Protein AF-A0AAD5MZK7-F1 (afdb_monomer)

Structure (mmCIF, N/CA/C/O backbone):
data_AF-A0AAD5MZK7-F1
#
_entry.id   AF-A0AAD5MZK7-F1
#
loop_
_atom_site.group_PDB
_atom_site.id
_atom_site.type_symbol
_atom_site.label_atom_id
_atom_site.label_alt_id
_atom_site.label_comp_id
_atom_site.label_asym_id
_atom_site.label_entity_id
_atom_site.label_seq_id
_atom_site.pdbx_PDB_ins_code
_atom_site.Cartn_x
_atom_site.Cartn_y
_atom_site.Cartn_z
_atom_site.occupancy
_atom_site.B_iso_or_equiv
_atom_site.auth_seq_id
_atom_site.auth_comp_id
_atom_site.auth_asym_id
_atom_site.auth_atom_id
_atom_site.pdbx_PDB_model_num
ATOM 1 N N . MET A 1 1 ? -1.428 -18.106 7.007 1.00 80.88 1 MET A N 1
ATOM 2 C CA . MET A 1 1 ? -1.189 -17.862 5.565 1.00 80.88 1 MET A CA 1
ATOM 3 C C . MET A 1 1 ? 0.280 -17.535 5.379 1.00 80.88 1 MET A C 1
ATOM 5 O O . MET A 1 1 ? 0.876 -17.048 6.328 1.00 80.88 1 MET A O 1
ATOM 9 N N . GLU A 1 2 ? 0.848 -17.795 4.206 1.00 87.56 2 GLU A N 1
ATOM 10 C CA . GLU A 1 2 ? 2.259 -17.524 3.898 1.00 87.56 2 GLU A CA 1
ATOM 11 C C . GLU A 1 2 ? 2.351 -16.592 2.683 1.00 87.56 2 GLU A C 1
ATOM 13 O O . GLU A 1 2 ? 1.473 -16.620 1.817 1.00 87.56 2 GLU A O 1
ATOM 18 N N . PHE A 1 3 ? 3.383 -15.750 2.628 1.00 90.69 3 PHE A N 1
ATOM 19 C CA . PHE A 1 3 ? 3.601 -14.838 1.508 1.00 90.69 3 PHE A CA 1
ATOM 20 C C . PHE A 1 3 ? 4.275 -15.582 0.341 1.00 90.69 3 PHE A C 1
ATOM 22 O O . PHE A 1 3 ? 5.323 -16.195 0.556 1.00 90.69 3 PHE A O 1
ATOM 29 N N . PRO A 1 4 ? 3.734 -15.537 -0.892 1.00 90.06 4 PRO A N 1
ATOM 30 C CA . PRO A 1 4 ? 4.305 -16.259 -2.025 1.00 90.06 4 PRO A CA 1
ATOM 31 C C . PRO A 1 4 ? 5.712 -15.755 -2.364 1.00 90.06 4 PRO A C 1
ATOM 33 O O . PRO A 1 4 ? 5.996 -14.557 -2.308 1.00 90.06 4 PRO A O 1
ATOM 36 N N . ALA A 1 5 ? 6.597 -16.666 -2.770 1.00 90.44 5 ALA A N 1
ATOM 37 C CA . ALA A 1 5 ? 7.956 -16.312 -3.166 1.00 90.44 5 ALA A CA 1
ATOM 38 C C . ALA A 1 5 ? 7.940 -15.288 -4.318 1.00 90.44 5 ALA A C 1
ATOM 40 O O . ALA A 1 5 ? 7.162 -15.423 -5.264 1.00 90.44 5 ALA A O 1
ATOM 41 N N . LEU A 1 6 ? 8.802 -14.267 -4.261 1.00 88.94 6 LEU A N 1
ATOM 42 C CA . LEU A 1 6 ? 8.775 -13.121 -5.189 1.00 88.94 6 LEU A CA 1
ATOM 43 C C . LEU A 1 6 ? 8.937 -13.524 -6.672 1.00 88.94 6 LEU A C 1
ATOM 45 O O . LEU A 1 6 ? 8.408 -12.863 -7.567 1.00 88.94 6 LEU A O 1
ATOM 49 N N . ASN A 1 7 ? 9.604 -14.650 -6.924 1.00 88.31 7 ASN A N 1
ATOM 50 C CA . ASN A 1 7 ? 9.812 -15.271 -8.233 1.00 88.31 7 ASN A CA 1
ATOM 51 C C . ASN A 1 7 ? 8.659 -16.193 -8.700 1.00 88.31 7 ASN A C 1
ATOM 53 O O . ASN A 1 7 ? 8.827 -16.918 -9.679 1.00 88.31 7 ASN A O 1
ATOM 57 N N . SER A 1 8 ? 7.507 -16.203 -8.018 1.00 87.88 8 SER A N 1
ATOM 58 C CA . SER A 1 8 ? 6.330 -16.996 -8.417 1.00 87.88 8 SER A CA 1
ATOM 59 C C . SER A 1 8 ? 5.759 -16.523 -9.759 1.00 87.88 8 SER A C 1
ATOM 61 O O . SER A 1 8 ? 5.599 -15.322 -9.971 1.00 87.88 8 SER A O 1
ATOM 63 N N . GLU A 1 9 ? 5.360 -17.452 -10.634 1.00 84.81 9 GLU A N 1
ATOM 64 C CA . GLU A 1 9 ? 4.936 -17.161 -12.022 1.00 84.81 9 GLU A CA 1
ATOM 65 C C . GLU A 1 9 ? 3.732 -16.204 -12.142 1.00 84.81 9 GLU A C 1
ATOM 67 O O . GLU A 1 9 ? 3.586 -15.493 -13.137 1.00 84.81 9 GLU A O 1
ATOM 72 N N . HIS A 1 10 ? 2.873 -16.148 -11.121 1.00 85.38 10 HIS A N 1
ATOM 73 C CA . HIS A 1 10 ? 1.726 -15.233 -11.074 1.00 85.38 10 HIS A CA 1
ATOM 74 C C . HIS A 1 10 ? 2.132 -13.773 -10.773 1.00 85.38 10 HIS A C 1
ATOM 76 O O . HIS A 1 10 ? 1.436 -12.831 -11.174 1.00 85.38 10 HIS A O 1
ATOM 82 N N . LEU A 1 11 ? 3.276 -13.571 -10.109 1.00 89.31 11 LEU A N 1
ATOM 83 C CA . LEU A 1 11 ? 3.809 -12.260 -9.745 1.00 89.31 11 LEU A CA 1
ATOM 84 C C . LEU A 1 11 ? 4.627 -11.648 -10.886 1.00 89.31 11 LEU A C 1
ATOM 86 O O . LEU A 1 11 ? 5.284 -12.338 -11.666 1.00 89.31 11 LEU A O 1
ATOM 90 N N . SER A 1 12 ? 4.609 -10.318 -10.976 1.00 87.50 12 SER A N 1
ATOM 91 C CA . SER A 1 12 ? 5.345 -9.599 -12.016 1.00 87.50 12 SER A CA 1
ATOM 92 C C . SER A 1 12 ? 6.851 -9.675 -11.787 1.00 87.50 12 SER A C 1
ATOM 94 O O . SER A 1 12 ? 7.343 -9.265 -10.739 1.00 87.50 12 SER A O 1
ATOM 96 N N . GLN A 1 13 ? 7.589 -10.143 -12.792 1.00 90.75 13 GLN A N 1
ATOM 97 C CA . GLN A 1 13 ? 9.054 -10.244 -12.761 1.00 90.75 13 GLN A CA 1
ATOM 98 C C . GLN A 1 13 ? 9.754 -8.973 -13.293 1.00 90.75 13 GLN A C 1
ATOM 100 O O . GLN A 1 13 ? 10.963 -8.963 -13.512 1.00 90.75 13 GLN A O 1
ATOM 105 N N . ALA A 1 14 ? 9.010 -7.883 -13.515 1.00 89.44 14 ALA A N 1
ATOM 106 C CA . ALA A 1 14 ? 9.584 -6.586 -13.867 1.00 89.44 14 ALA A CA 1
ATOM 107 C C . ALA A 1 14 ? 10.286 -5.952 -12.652 1.00 89.44 14 ALA A C 1
ATOM 109 O O . ALA A 1 14 ? 9.735 -5.942 -11.556 1.00 89.44 14 ALA A O 1
ATOM 110 N N . ALA A 1 15 ? 11.473 -5.367 -12.846 1.00 87.44 15 ALA A N 1
ATOM 111 C CA . ALA A 1 15 ? 12.312 -4.870 -11.747 1.00 87.44 15 ALA A CA 1
ATOM 112 C C . ALA A 1 15 ? 11.625 -3.821 -10.843 1.00 87.44 15 ALA A C 1
ATOM 114 O O . ALA A 1 15 ? 11.822 -3.834 -9.631 1.00 87.44 15 ALA A O 1
ATOM 115 N N . THR A 1 16 ? 10.793 -2.941 -11.412 1.00 86.12 16 THR A N 1
ATOM 116 C CA . THR A 1 16 ? 9.991 -1.968 -10.647 1.00 86.12 16 THR A CA 1
ATOM 117 C C . THR A 1 16 ? 8.962 -2.661 -9.756 1.00 86.12 16 THR A C 1
ATOM 119 O O . THR A 1 16 ? 8.852 -2.341 -8.577 1.00 86.12 16 THR A O 1
ATOM 122 N N . ASP A 1 17 ? 8.258 -3.653 -10.298 1.00 89.69 17 ASP A N 1
ATOM 123 C CA . ASP A 1 17 ? 7.211 -4.375 -9.577 1.00 89.69 17 ASP A CA 1
ATOM 124 C C . ASP A 1 17 ? 7.816 -5.286 -8.502 1.00 89.69 17 ASP A C 1
ATOM 126 O O . ASP A 1 17 ? 7.276 -5.383 -7.407 1.00 89.69 17 ASP A O 1
ATOM 130 N N . GLN A 1 18 ? 8.974 -5.897 -8.777 1.00 92.31 18 GLN A N 1
ATOM 131 C CA . GLN A 1 18 ? 9.754 -6.665 -7.803 1.00 92.31 18 GLN A CA 1
ATOM 132 C C . GLN A 1 18 ? 10.237 -5.801 -6.629 1.00 92.31 18 GLN A C 1
ATOM 134 O O . GLN A 1 18 ? 10.223 -6.270 -5.493 1.00 92.31 18 GLN A O 1
ATOM 139 N N . ALA A 1 19 ? 10.603 -4.535 -6.862 1.00 90.94 19 ALA A N 1
ATOM 140 C CA . ALA A 1 19 ? 10.931 -3.611 -5.776 1.00 90.94 19 ALA A CA 1
ATOM 141 C C . ALA A 1 19 ? 9.709 -3.345 -4.876 1.00 90.94 19 ALA A C 1
ATOM 143 O O . ALA A 1 19 ? 9.815 -3.448 -3.655 1.00 90.94 19 ALA A O 1
ATOM 144 N N . SER A 1 20 ? 8.534 -3.091 -5.463 1.00 91.31 20 SER A N 1
ATOM 145 C CA . SER A 1 20 ? 7.286 -2.923 -4.706 1.00 91.31 20 SER A CA 1
ATOM 146 C C . SER A 1 20 ? 6.849 -4.200 -3.984 1.00 91.31 20 SER A C 1
ATOM 148 O O . SER A 1 20 ? 6.511 -4.140 -2.805 1.00 91.31 20 SER A O 1
ATOM 150 N N . LEU A 1 21 ? 6.917 -5.367 -4.632 1.00 93.31 21 LEU A N 1
ATOM 151 C CA . LEU A 1 21 ? 6.648 -6.666 -4.004 1.00 93.31 21 LEU A CA 1
ATOM 152 C C . LEU A 1 21 ? 7.614 -6.948 -2.842 1.00 93.31 21 LEU A C 1
ATOM 154 O O . LEU A 1 21 ? 7.186 -7.481 -1.822 1.00 93.31 21 LEU A O 1
ATOM 158 N N . GLY A 1 22 ? 8.884 -6.546 -2.954 1.00 92.62 22 GLY A N 1
ATOM 159 C CA . GLY A 1 22 ? 9.867 -6.629 -1.872 1.00 92.62 22 GLY A CA 1
ATOM 160 C C . GLY A 1 22 ? 9.509 -5.755 -0.664 1.00 92.62 22 GLY A C 1
ATOM 161 O O . GLY A 1 22 ? 9.603 -6.222 0.468 1.00 92.62 22 GLY A O 1
ATOM 162 N N . ILE A 1 23 ? 9.030 -4.525 -0.891 1.00 92.19 23 ILE A N 1
ATOM 163 C CA . ILE A 1 23 ? 8.535 -3.638 0.180 1.00 92.19 23 ILE A CA 1
ATOM 164 C C . ILE A 1 23 ? 7.284 -4.232 0.843 1.00 92.19 23 ILE A C 1
ATOM 166 O O . ILE A 1 23 ? 7.198 -4.273 2.069 1.00 92.19 23 ILE A O 1
ATOM 170 N N . ILE A 1 24 ? 6.332 -4.742 0.052 1.00 93.06 24 ILE A N 1
ATOM 171 C CA . ILE A 1 24 ? 5.116 -5.387 0.576 1.00 93.06 24 ILE A CA 1
ATOM 172 C C . ILE A 1 24 ? 5.480 -6.645 1.379 1.00 93.06 24 ILE A C 1
ATOM 174 O O . ILE A 1 24 ? 4.889 -6.877 2.432 1.00 93.06 24 ILE A O 1
ATOM 178 N N . LYS A 1 25 ? 6.479 -7.426 0.939 1.00 93.81 25 LYS A N 1
ATOM 179 C CA . LYS A 1 25 ? 6.980 -8.573 1.705 1.00 93.81 25 LYS A CA 1
ATOM 180 C C . LYS A 1 25 ? 7.624 -8.141 3.023 1.00 93.81 25 LYS A C 1
ATOM 182 O O . LYS A 1 25 ? 7.350 -8.773 4.030 1.00 93.81 25 LYS A O 1
ATOM 187 N N . ALA A 1 26 ? 8.424 -7.075 3.052 1.00 91.38 26 ALA A N 1
ATOM 188 C CA . ALA A 1 26 ? 9.014 -6.584 4.301 1.00 91.38 26 ALA A CA 1
ATOM 189 C C . ALA A 1 26 ? 7.931 -6.190 5.327 1.00 91.38 26 ALA A C 1
ATOM 191 O O . ALA A 1 26 ? 7.979 -6.635 6.470 1.00 91.38 26 ALA A O 1
ATOM 192 N N . LEU A 1 27 ? 6.898 -5.456 4.892 1.00 89.38 27 LEU A N 1
ATOM 193 C CA . LEU A 1 27 ? 5.743 -5.116 5.736 1.00 89.38 27 LEU A CA 1
ATOM 194 C C . LEU A 1 27 ? 4.945 -6.359 6.173 1.00 89.38 27 LEU A C 1
ATOM 196 O O . LEU A 1 27 ? 4.433 -6.411 7.291 1.00 89.38 27 LEU A O 1
ATOM 200 N N . TRP A 1 28 ? 4.846 -7.383 5.321 1.00 90.81 28 TRP A N 1
ATOM 201 C CA . TRP A 1 28 ? 4.261 -8.667 5.708 1.00 90.81 28 TRP A CA 1
ATOM 202 C C . TRP A 1 28 ? 5.110 -9.377 6.772 1.00 90.81 28 TRP A C 1
ATOM 204 O O . TRP A 1 28 ? 4.573 -9.801 7.792 1.00 90.81 28 TRP A O 1
ATOM 214 N N . ASP A 1 29 ? 6.418 -9.498 6.563 1.00 91.06 29 ASP A N 1
ATOM 215 C CA . ASP A 1 29 ? 7.335 -10.192 7.473 1.00 91.06 29 ASP A CA 1
ATOM 216 C C . ASP A 1 29 ? 7.386 -9.524 8.864 1.00 91.06 29 ASP A C 1
ATOM 218 O O . ASP A 1 29 ? 7.586 -10.213 9.861 1.00 91.06 29 ASP A O 1
ATOM 222 N N . GLU A 1 30 ? 7.171 -8.205 8.945 1.00 89.00 30 GLU A N 1
ATOM 223 C CA . GLU A 1 30 ? 7.176 -7.435 10.198 1.00 89.00 30 GLU A CA 1
ATOM 224 C C . GLU A 1 30 ? 5.813 -7.404 10.922 1.00 89.00 30 GLU A C 1
ATOM 226 O O . GLU A 1 30 ? 5.764 -7.503 12.151 1.00 89.00 30 GLU A O 1
ATOM 231 N N . HIS A 1 31 ? 4.694 -7.290 10.192 1.00 85.25 31 HIS A N 1
ATOM 232 C CA . HIS A 1 31 ? 3.376 -7.047 10.800 1.00 85.25 31 HIS A CA 1
ATOM 233 C C . HIS A 1 31 ? 2.368 -8.202 10.661 1.00 85.25 31 HIS A C 1
ATOM 235 O O . HIS A 1 31 ? 1.388 -8.228 11.409 1.00 85.25 31 HIS A O 1
ATOM 241 N N . SER A 1 32 ? 2.548 -9.154 9.732 1.00 84.88 32 SER A N 1
ATOM 242 C CA . SER A 1 32 ? 1.467 -10.075 9.323 1.00 84.88 32 SER A CA 1
ATOM 243 C C . SER A 1 32 ? 0.904 -10.958 10.435 1.00 84.88 32 SER A C 1
ATOM 245 O O . SER A 1 32 ? -0.292 -11.241 10.400 1.00 84.88 32 SER A O 1
ATOM 247 N N . ASP A 1 33 ? 1.690 -11.331 11.449 1.00 84.75 33 ASP A N 1
ATOM 248 C CA . ASP A 1 33 ? 1.203 -12.089 12.612 1.00 84.75 33 ASP A CA 1
ATOM 249 C C . ASP A 1 33 ? 0.121 -11.333 13.402 1.00 84.75 33 ASP A C 1
ATOM 251 O O . ASP A 1 33 ? -0.823 -11.951 13.901 1.00 84.75 33 ASP A O 1
ATOM 255 N N . LYS A 1 34 ? 0.215 -9.996 13.462 1.00 82.94 34 LYS A N 1
ATOM 256 C CA . LYS A 1 34 ? -0.765 -9.112 14.116 1.00 82.94 34 LYS A CA 1
ATOM 257 C C . LYS A 1 34 ? -2.029 -8.902 13.270 1.00 82.94 34 LYS A C 1
ATOM 259 O O . LYS A 1 34 ? -3.064 -8.519 13.811 1.00 82.94 34 LYS A O 1
ATOM 264 N N . LEU A 1 35 ? -1.947 -9.097 11.949 1.00 84.19 35 LEU A N 1
ATOM 265 C CA . LEU A 1 35 ? -3.026 -8.766 11.015 1.00 84.19 35 LEU A CA 1
ATOM 266 C C . LEU A 1 35 ? -4.160 -9.812 11.044 1.00 84.19 35 LEU A C 1
ATOM 268 O O . LEU A 1 35 ? -3.883 -11.012 10.984 1.00 84.19 35 LEU A O 1
ATOM 272 N N . PRO A 1 36 ? -5.439 -9.385 11.049 1.00 86.50 36 PRO A N 1
ATOM 273 C CA . PRO A 1 36 ? -6.581 -10.274 10.829 1.00 86.50 36 PRO A CA 1
ATOM 274 C C . PRO A 1 36 ? -6.510 -11.042 9.500 1.00 86.50 36 PRO A C 1
ATOM 276 O O . PRO A 1 36 ? -5.912 -10.576 8.528 1.00 86.50 36 PRO A O 1
ATOM 279 N N . ASP A 1 37 ? -7.151 -12.212 9.428 1.00 89.06 37 ASP A N 1
ATOM 280 C CA . ASP A 1 37 ? -7.081 -13.077 8.243 1.00 89.06 37 ASP A CA 1
ATOM 281 C C . ASP A 1 37 ? -7.711 -12.461 6.983 1.00 89.06 37 ASP A C 1
ATOM 283 O O . ASP A 1 37 ? -7.193 -12.671 5.891 1.00 89.06 37 ASP A O 1
ATOM 287 N N . ASP A 1 38 ? -8.761 -11.648 7.103 1.00 88.94 38 ASP A N 1
ATOM 288 C CA . ASP A 1 38 ? -9.339 -10.910 5.971 1.00 88.94 38 ASP A CA 1
ATOM 289 C C . ASP A 1 38 ? -8.368 -9.849 5.421 1.00 88.94 38 ASP A C 1
ATOM 291 O O . ASP A 1 38 ? -8.226 -9.697 4.204 1.00 88.94 38 ASP A O 1
ATOM 295 N N . ILE A 1 39 ? -7.630 -9.172 6.305 1.00 89.75 39 ILE A N 1
ATOM 296 C CA . ILE A 1 39 ? -6.576 -8.222 5.937 1.00 89.75 39 ILE A CA 1
ATOM 297 C C . ILE A 1 39 ? -5.401 -8.955 5.278 1.00 89.75 39 ILE A C 1
ATOM 299 O O . ILE A 1 39 ? -4.944 -8.527 4.216 1.00 89.75 39 ILE A O 1
ATOM 303 N N . ARG A 1 40 ? -4.958 -10.086 5.849 1.00 90.94 40 ARG A N 1
ATOM 304 C CA . ARG A 1 40 ? -3.920 -10.951 5.262 1.00 90.94 40 ARG A CA 1
ATOM 305 C C . ARG A 1 40 ? -4.314 -11.429 3.863 1.00 90.94 40 ARG A C 1
ATOM 307 O O . ARG A 1 40 ? -3.548 -11.228 2.924 1.00 90.94 40 ARG A O 1
ATOM 314 N N . GLN A 1 41 ? -5.514 -11.986 3.701 1.00 91.94 41 GLN A N 1
ATOM 315 C CA . GLN A 1 41 ? -6.019 -12.445 2.404 1.00 91.94 41 GLN A CA 1
ATOM 316 C C . GLN A 1 41 ? -6.086 -11.290 1.392 1.00 91.94 41 GLN A C 1
ATOM 318 O O . GLN A 1 41 ? -5.601 -11.434 0.274 1.00 91.94 41 GLN A O 1
ATOM 323 N N . THR A 1 42 ? -6.567 -10.108 1.805 1.00 92.19 42 THR A N 1
ATOM 324 C CA . THR A 1 42 ? -6.636 -8.930 0.920 1.00 92.19 42 THR A CA 1
ATOM 325 C C . THR A 1 42 ? -5.257 -8.492 0.414 1.00 92.19 42 THR A C 1
ATOM 327 O O . THR A 1 42 ? -5.150 -8.051 -0.731 1.00 92.19 42 THR A O 1
ATOM 330 N N . ILE A 1 43 ? -4.196 -8.607 1.224 1.00 92.19 43 ILE A N 1
ATOM 331 C CA . ILE A 1 43 ? -2.826 -8.324 0.763 1.00 92.19 43 ILE A CA 1
ATOM 332 C C . ILE A 1 43 ? -2.426 -9.331 -0.320 1.00 92.19 43 ILE A C 1
ATOM 334 O O . ILE A 1 43 ? -2.000 -8.913 -1.395 1.00 92.19 43 ILE A O 1
ATOM 338 N N . LEU A 1 44 ? -2.603 -10.632 -0.055 1.00 93.12 44 LEU A N 1
ATOM 339 C CA . LEU A 1 44 ? -2.206 -11.717 -0.959 1.00 93.12 44 LEU A CA 1
ATOM 340 C C . LEU A 1 44 ? -2.936 -11.657 -2.310 1.00 93.12 44 LEU A C 1
ATOM 342 O O . LEU A 1 44 ? -2.284 -11.707 -3.354 1.00 93.12 44 LEU A O 1
ATOM 346 N N . ASP A 1 45 ? -4.257 -11.470 -2.296 1.00 92.31 45 ASP A N 1
ATOM 347 C CA . ASP A 1 45 ? -5.094 -11.382 -3.502 1.00 92.31 45 ASP A CA 1
ATOM 348 C C . ASP A 1 45 ? -4.670 -10.220 -4.418 1.00 92.31 45 ASP A C 1
ATOM 350 O O . ASP A 1 45 ? -4.759 -10.304 -5.643 1.00 92.31 45 ASP A O 1
ATOM 354 N N . ASN A 1 46 ? -4.161 -9.129 -3.839 1.00 92.50 46 ASN A N 1
ATOM 355 C CA . ASN A 1 46 ? -3.742 -7.948 -4.590 1.00 92.50 46 ASN A CA 1
ATOM 356 C C . ASN A 1 46 ? -2.285 -8.000 -5.094 1.00 92.50 46 ASN A C 1
ATOM 358 O O . ASN A 1 46 ? -1.888 -7.111 -5.852 1.00 92.50 46 ASN A O 1
ATOM 362 N N . LEU A 1 47 ? -1.488 -9.024 -4.757 1.00 92.00 47 LEU A N 1
ATOM 363 C CA . LEU A 1 47 ? -0.090 -9.119 -5.212 1.00 92.00 47 LEU A CA 1
ATOM 364 C C . LEU A 1 47 ? 0.030 -9.279 -6.735 1.00 92.00 47 LEU A C 1
ATOM 366 O O . LEU A 1 47 ? 0.918 -8.685 -7.349 1.00 92.00 47 LEU A O 1
ATOM 370 N N . GLU A 1 48 ? -0.888 -10.004 -7.386 1.00 88.56 48 GLU A N 1
ATOM 371 C CA . GLU A 1 48 ? -0.896 -10.100 -8.856 1.00 88.56 48 GLU A CA 1
ATOM 372 C C . GLU A 1 48 ? -1.228 -8.761 -9.547 1.00 88.56 48 GLU A C 1
ATOM 374 O O . GLU A 1 48 ? -0.898 -8.558 -10.721 1.00 88.56 48 GLU A O 1
ATOM 379 N N . HIS A 1 49 ? -1.843 -7.823 -8.815 1.00 88.94 49 HIS A N 1
ATOM 380 C CA . HIS A 1 49 ? -2.239 -6.500 -9.296 1.00 88.94 49 HIS A CA 1
ATOM 381 C C . HIS A 1 49 ? -1.154 -5.422 -9.148 1.00 88.94 49 HIS A C 1
ATOM 383 O O . HIS A 1 49 ? -1.359 -4.328 -9.664 1.00 88.94 49 HIS A O 1
ATOM 389 N N . VAL A 1 50 ? -0.001 -5.710 -8.527 1.00 86.25 50 VAL A N 1
ATOM 390 C CA . VAL A 1 50 ? 1.132 -4.770 -8.303 1.00 86.25 50 VAL A CA 1
ATOM 391 C C . VAL A 1 50 ? 1.786 -4.252 -9.608 1.00 86.25 50 VAL A C 1
ATOM 393 O O . VAL A 1 50 ? 2.630 -3.363 -9.583 1.00 86.25 50 VAL A O 1
ATOM 396 N N . ARG A 1 51 ? 1.377 -4.778 -10.770 1.00 83.62 51 ARG A N 1
ATOM 397 C CA . ARG A 1 51 ? 1.946 -4.506 -12.102 1.00 83.62 51 ARG A CA 1
ATOM 398 C C . ARG A 1 51 ? 1.933 -3.019 -12.489 1.00 83.62 51 ARG A C 1
ATOM 400 O O . ARG A 1 51 ? 0.880 -2.440 -12.784 1.00 83.62 51 ARG A O 1
ATOM 407 N N . SER A 1 52 ? 3.119 -2.429 -12.618 1.00 74.50 52 SER A N 1
ATOM 408 C CA . SER A 1 52 ? 3.302 -1.075 -13.138 1.00 74.50 52 SER A CA 1
ATOM 409 C C . SER A 1 52 ? 2.952 -1.005 -14.625 1.00 74.50 5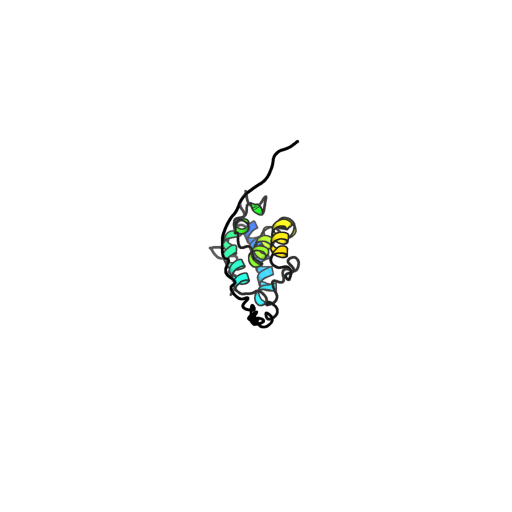2 SER A C 1
ATOM 411 O O . SER A 1 52 ? 3.454 -1.749 -15.464 1.00 74.50 52 SER A O 1
ATOM 413 N N . THR A 1 53 ? 2.109 -0.043 -14.975 1.00 77.12 53 THR A N 1
ATOM 414 C CA . THR A 1 53 ? 1.730 0.304 -16.346 1.00 77.12 53 THR A CA 1
ATOM 415 C C . THR A 1 53 ? 1.991 1.788 -16.578 1.00 77.12 53 THR A C 1
ATOM 417 O O . THR A 1 53 ? 1.996 2.594 -15.646 1.00 77.12 53 THR A O 1
ATOM 420 N N . ARG A 1 54 ? 2.158 2.192 -17.843 1.00 72.19 54 ARG A N 1
ATOM 421 C CA . ARG A 1 54 ? 2.438 3.595 -18.204 1.00 72.19 54 ARG A CA 1
ATOM 422 C C . ARG A 1 54 ? 1.379 4.588 -17.690 1.00 72.19 54 ARG A C 1
ATOM 424 O O . ARG A 1 54 ? 1.689 5.762 -17.522 1.00 72.19 54 ARG A O 1
ATOM 431 N N . SER A 1 55 ? 0.147 4.135 -17.453 1.00 68.50 55 SER A N 1
ATOM 432 C CA . SER A 1 55 ? -0.955 4.945 -16.925 1.00 68.50 55 SER A CA 1
ATOM 433 C C . SER A 1 55 ? -1.040 4.955 -15.395 1.00 68.50 55 SER A C 1
ATOM 435 O O . SER A 1 55 ? -1.376 5.994 -14.831 1.00 68.50 55 SER A O 1
ATOM 437 N N . ASN A 1 56 ? -0.734 3.847 -14.707 1.00 75.31 56 ASN A N 1
ATOM 438 C CA . ASN A 1 56 ? -0.824 3.791 -13.243 1.00 75.31 56 ASN A CA 1
ATOM 439 C C . ASN A 1 56 ? 0.436 4.335 -12.534 1.00 75.31 56 ASN A C 1
ATOM 441 O O . ASN A 1 56 ? 0.312 4.867 -11.434 1.00 75.31 56 ASN A O 1
ATOM 445 N N . ALA A 1 57 ? 1.618 4.314 -13.163 1.00 73.31 57 ALA A N 1
ATOM 446 C CA . ALA A 1 57 ? 2.852 4.847 -12.574 1.00 73.31 57 ALA A CA 1
ATOM 447 C C . ALA A 1 57 ? 2.743 6.348 -12.221 1.00 73.31 57 ALA A C 1
ATOM 449 O O . ALA A 1 57 ? 3.263 6.810 -11.199 1.00 73.31 57 ALA A O 1
ATOM 450 N N . THR A 1 58 ? 2.013 7.112 -13.039 1.00 75.31 58 THR A N 1
ATOM 451 C CA . THR A 1 58 ? 1.828 8.562 -12.883 1.00 75.31 58 THR A CA 1
ATOM 452 C C . THR A 1 58 ? 0.864 8.921 -11.748 1.00 75.31 58 THR A C 1
ATOM 454 O O . THR A 1 58 ? 1.101 9.895 -11.033 1.00 75.31 58 THR A O 1
ATOM 457 N N . GLN A 1 59 ? -0.208 8.146 -11.543 1.00 82.50 59 GLN A N 1
ATOM 458 C CA . GLN A 1 59 ? -1.261 8.444 -10.563 1.00 82.50 59 GLN A CA 1
ATOM 459 C C . GLN A 1 59 ? -1.821 7.164 -9.910 1.00 82.50 59 GLN A C 1
ATOM 461 O O . GLN A 1 59 ? -2.327 6.303 -10.634 1.00 82.50 59 GLN A O 1
ATOM 466 N N . PRO A 1 60 ? -1.845 7.064 -8.563 1.00 85.06 60 PRO A N 1
ATOM 467 C CA . PRO A 1 60 ? -2.442 5.926 -7.853 1.00 85.06 60 PRO A CA 1
ATOM 468 C C . PRO A 1 60 ? -3.918 5.680 -8.191 1.00 85.06 60 PRO A C 1
ATOM 470 O O . PRO A 1 60 ? -4.351 4.534 -8.259 1.00 85.06 60 PRO A O 1
ATOM 473 N N . SER A 1 61 ? -4.677 6.734 -8.507 1.00 85.38 61 SER A N 1
ATOM 474 C CA . SER A 1 61 ? -6.069 6.647 -8.974 1.00 85.38 61 SER A CA 1
ATOM 475 C C . SER A 1 61 ? -6.243 5.929 -10.320 1.00 85.38 61 SER A C 1
ATOM 477 O O . SER A 1 61 ? -7.339 5.472 -10.655 1.00 85.38 61 SER A O 1
ATOM 479 N N . GLY A 1 62 ? -5.164 5.773 -11.094 1.00 84.94 62 GLY A N 1
ATOM 480 C CA . GLY A 1 62 ? -5.137 4.934 -12.288 1.00 84.94 62 GLY A CA 1
ATOM 481 C C . GLY A 1 62 ? -5.129 3.431 -11.981 1.00 84.94 62 GLY A C 1
ATOM 482 O O . GLY A 1 62 ? -5.559 2.647 -12.833 1.00 84.94 62 GLY A O 1
ATOM 483 N N . HIS A 1 63 ? -4.680 3.027 -10.788 1.00 88.88 63 HIS A N 1
ATOM 484 C CA . HIS A 1 63 ? -4.448 1.632 -10.407 1.00 88.88 63 HIS A CA 1
ATOM 485 C C . HIS A 1 63 ? -5.742 0.800 -10.337 1.00 88.88 63 HIS A C 1
ATOM 487 O O . HIS A 1 63 ? -6.821 1.338 -10.086 1.00 88.88 63 HIS A O 1
ATOM 493 N N . ARG A 1 64 ? -5.650 -0.526 -10.540 1.00 89.38 64 ARG A N 1
ATOM 494 C CA . ARG A 1 64 ? -6.813 -1.431 -10.408 1.00 89.38 64 ARG A CA 1
ATOM 495 C C . ARG A 1 64 ? -7.311 -1.470 -8.964 1.00 89.38 64 ARG A C 1
ATOM 497 O O . ARG A 1 64 ? -8.497 -1.288 -8.736 1.00 89.38 64 ARG A O 1
ATOM 504 N N . ILE A 1 65 ? -6.386 -1.608 -8.015 1.00 90.50 65 ILE A N 1
ATOM 505 C CA . ILE A 1 65 ? -6.662 -1.674 -6.570 1.00 90.50 65 ILE A CA 1
ATOM 506 C C . ILE A 1 65 ? -7.395 -0.411 -6.074 1.00 90.50 65 ILE A C 1
ATOM 508 O O . ILE A 1 65 ? -8.347 -0.502 -5.309 1.00 90.50 65 ILE A O 1
ATOM 512 N N . TRP A 1 66 ? -7.032 0.779 -6.574 1.00 89.25 66 TRP A N 1
ATOM 513 C CA . TRP A 1 66 ? -7.735 2.027 -6.233 1.00 89.25 66 TRP A CA 1
ATOM 514 C C . TRP A 1 66 ? -9.201 2.034 -6.703 1.00 89.25 66 TRP A C 1
ATOM 516 O O . TRP A 1 66 ? -10.033 2.720 -6.123 1.00 89.25 66 TRP A O 1
ATOM 526 N N . LYS A 1 67 ? -9.551 1.278 -7.746 1.00 87.88 67 LYS A N 1
ATOM 527 C CA . LYS A 1 67 ? -10.916 1.234 -8.296 1.00 87.88 67 LYS A CA 1
ATOM 528 C C . LYS A 1 67 ? -11.824 0.222 -7.592 1.00 87.88 67 LYS A C 1
ATOM 530 O O . LYS A 1 67 ? -12.999 0.142 -7.941 1.00 87.88 67 LYS A O 1
ATOM 535 N N . ASP A 1 68 ? -11.307 -0.519 -6.614 1.00 85.50 68 ASP A N 1
ATOM 536 C CA . ASP A 1 68 ? -12.122 -1.371 -5.750 1.00 85.50 68 ASP A CA 1
ATOM 537 C C . ASP A 1 68 ? -12.946 -0.513 -4.760 1.00 85.50 68 ASP A C 1
ATOM 539 O O . ASP A 1 68 ? -12.390 0.400 -4.149 1.00 85.50 68 ASP A O 1
ATOM 543 N N . PRO A 1 69 ? -14.260 -0.747 -4.574 1.00 77.12 69 PRO A N 1
ATOM 544 C CA . PRO A 1 69 ? -15.068 0.003 -3.604 1.00 77.12 69 PRO A CA 1
ATOM 545 C C . PRO A 1 69 ? -14.773 -0.346 -2.128 1.00 77.12 69 PRO A C 1
ATOM 547 O O . PRO A 1 69 ? -15.088 0.439 -1.221 1.00 77.12 69 PRO A O 1
ATOM 550 N N . ASN A 1 70 ? -14.178 -1.513 -1.870 1.00 84.00 70 ASN A N 1
ATOM 551 C CA . ASN A 1 70 ? -14.086 -2.153 -0.559 1.00 84.00 70 ASN A CA 1
ATOM 552 C C . ASN A 1 70 ? -12.708 -1.979 0.102 1.00 84.00 70 ASN A C 1
ATOM 554 O O . ASN A 1 70 ? -12.234 -2.885 0.784 1.00 84.00 70 ASN A O 1
ATOM 558 N N . TRP A 1 71 ? -12.067 -0.814 -0.071 1.00 88.31 71 TRP A N 1
ATOM 559 C CA . TRP A 1 71 ? -10.773 -0.521 0.562 1.00 88.31 71 TRP A CA 1
ATOM 560 C C . TRP A 1 71 ? -10.771 -0.833 2.069 1.00 88.31 71 TRP A C 1
ATOM 562 O O . TRP A 1 71 ? -11.625 -0.337 2.816 1.00 88.31 71 TRP A O 1
ATOM 572 N N . ASN A 1 72 ? -9.757 -1.586 2.495 1.00 89.81 72 ASN A N 1
ATOM 573 C CA . ASN A 1 72 ? -9.434 -1.922 3.880 1.00 89.81 72 ASN A CA 1
ATOM 574 C C . ASN A 1 72 ? -7.926 -1.701 4.153 1.00 89.81 72 ASN A C 1
ATOM 576 O O . ASN A 1 72 ? -7.201 -1.148 3.321 1.00 89.81 72 ASN A O 1
ATOM 580 N N . PHE A 1 73 ? -7.433 -2.141 5.314 1.00 88.94 73 PHE A N 1
ATOM 581 C CA . PHE A 1 73 ? -6.015 -2.002 5.665 1.00 88.94 73 PHE A CA 1
ATOM 582 C C . PHE A 1 73 ? -5.066 -2.783 4.733 1.00 88.94 73 PHE A C 1
ATOM 584 O O . PHE A 1 73 ? -3.985 -2.302 4.407 1.00 88.94 73 PHE A O 1
ATOM 591 N N . GLY A 1 74 ? -5.475 -3.950 4.226 1.00 90.88 74 GLY A N 1
ATOM 592 C CA . GLY A 1 74 ? -4.670 -4.721 3.274 1.00 90.88 74 GLY A CA 1
ATOM 593 C C . GLY A 1 74 ? -4.527 -4.007 1.927 1.00 90.88 74 GLY A C 1
ATOM 594 O O . GLY A 1 74 ? -3.450 -3.998 1.331 1.00 90.88 74 GLY A O 1
ATOM 595 N N . THR A 1 75 ? -5.587 -3.312 1.494 1.00 92.31 75 THR A N 1
ATOM 596 C CA . THR A 1 75 ? -5.555 -2.405 0.335 1.00 92.31 75 THR A CA 1
ATOM 597 C C . THR A 1 75 ? -4.519 -1.290 0.518 1.00 92.31 75 THR A C 1
ATOM 599 O O . THR A 1 75 ? -3.779 -0.977 -0.415 1.00 92.31 75 THR A O 1
ATOM 602 N N . TRP A 1 76 ? -4.452 -0.708 1.722 1.00 92.31 76 TRP A N 1
ATOM 603 C CA . TRP A 1 76 ? -3.489 0.337 2.073 1.00 92.31 76 TRP A CA 1
ATOM 604 C C . TRP A 1 76 ? -2.044 -0.165 2.025 1.00 92.31 76 TRP A C 1
ATOM 606 O O . TRP A 1 76 ? -1.239 0.438 1.322 1.00 92.31 76 TRP A O 1
ATOM 616 N N . VAL A 1 77 ? -1.732 -1.287 2.685 1.00 91.31 77 VAL A N 1
ATOM 617 C CA . VAL A 1 77 ? -0.376 -1.873 2.717 1.00 91.31 77 VAL A CA 1
ATOM 618 C C . VAL A 1 77 ? 0.162 -2.124 1.304 1.00 91.31 77 VAL A C 1
ATOM 620 O O . VAL A 1 77 ? 1.272 -1.698 0.977 1.00 91.31 77 VAL A O 1
ATOM 623 N N . VAL A 1 78 ? -0.637 -2.744 0.426 1.00 93.00 78 VAL A N 1
ATOM 624 C CA . VAL A 1 78 ? -0.221 -3.008 -0.963 1.00 93.00 78 VAL A CA 1
ATOM 625 C C . VAL A 1 78 ? -0.005 -1.704 -1.735 1.00 93.00 78 VAL A C 1
ATOM 627 O O . VAL A 1 78 ? 1.026 -1.534 -2.384 1.00 93.00 78 VAL A O 1
ATOM 630 N N . MET A 1 79 ? -0.931 -0.746 -1.645 1.00 92.69 79 MET A N 1
ATOM 631 C CA . MET A 1 79 ? -0.792 0.532 -2.352 1.00 92.69 79 MET A CA 1
ATOM 632 C C . MET A 1 79 ? 0.388 1.363 -1.832 1.00 92.69 79 MET A C 1
ATOM 634 O O . MET A 1 79 ? 1.072 2.003 -2.634 1.00 92.69 79 MET A O 1
ATOM 638 N N . ALA A 1 80 ? 0.671 1.325 -0.527 1.00 91.38 80 ALA A N 1
ATOM 639 C CA . ALA A 1 80 ? 1.816 1.989 0.089 1.00 91.38 80 ALA A CA 1
ATOM 640 C C . ALA A 1 80 ? 3.149 1.395 -0.388 1.00 91.38 80 ALA A C 1
ATOM 642 O O . ALA A 1 80 ? 4.064 2.159 -0.690 1.00 91.38 80 ALA A O 1
ATOM 643 N N . GLY A 1 81 ? 3.239 0.072 -0.564 1.00 89.75 81 GLY A N 1
ATOM 644 C CA . GLY A 1 81 ? 4.409 -0.576 -1.168 1.00 89.75 81 GLY A CA 1
ATOM 645 C C . GLY A 1 81 ? 4.608 -0.279 -2.664 1.00 89.75 81 GLY A C 1
ATOM 646 O O . GLY A 1 81 ? 5.737 -0.306 -3.154 1.00 89.75 81 GLY A O 1
ATOM 647 N N . ILE A 1 82 ? 3.539 0.063 -3.396 1.00 90.44 82 ILE A N 1
ATOM 648 C CA . ILE A 1 82 ? 3.622 0.490 -4.807 1.00 90.44 82 ILE A CA 1
ATOM 649 C C . ILE A 1 82 ? 4.028 1.967 -4.932 1.00 90.44 82 ILE A C 1
ATOM 651 O O . ILE A 1 82 ? 4.875 2.319 -5.751 1.00 90.44 82 ILE A O 1
ATOM 655 N N . TYR A 1 83 ? 3.405 2.852 -4.149 1.00 88.94 83 TYR A N 1
ATOM 656 C CA . TYR A 1 83 ? 3.435 4.301 -4.396 1.00 88.94 83 TYR A CA 1
ATOM 657 C C . TYR A 1 83 ? 4.117 5.142 -3.312 1.00 88.94 83 TYR A C 1
ATOM 659 O O . TYR A 1 83 ? 4.422 6.310 -3.568 1.00 88.94 83 TYR A O 1
ATOM 667 N N . GLY A 1 84 ? 4.339 4.585 -2.123 1.00 87.69 84 GLY A N 1
ATOM 668 C CA . GLY A 1 84 ? 4.705 5.324 -0.918 1.00 87.69 84 GLY A CA 1
ATOM 669 C C . GLY A 1 84 ? 3.525 6.093 -0.309 1.00 87.69 84 GLY A C 1
ATOM 670 O O . GLY A 1 84 ? 2.711 6.691 -1.017 1.00 87.69 84 GLY A O 1
ATOM 671 N N . ILE A 1 85 ? 3.471 6.125 1.028 1.00 87.94 85 ILE A N 1
ATOM 672 C CA . ILE A 1 85 ? 2.433 6.787 1.851 1.00 87.94 85 ILE A CA 1
ATOM 673 C C . ILE A 1 85 ? 2.095 8.195 1.327 1.00 87.94 85 ILE A C 1
ATOM 675 O O . ILE A 1 85 ? 0.929 8.532 1.120 1.00 87.94 85 ILE A O 1
ATOM 679 N N . GLY A 1 86 ? 3.121 9.003 1.028 1.00 85.44 86 GLY A N 1
ATOM 680 C CA . GLY A 1 86 ? 2.977 10.405 0.617 1.00 85.44 86 GLY A CA 1
ATOM 681 C C . GLY A 1 86 ? 2.243 10.655 -0.711 1.00 85.44 86 GLY A C 1
ATOM 682 O O . GLY A 1 86 ? 1.899 11.800 -0.992 1.00 85.44 86 GLY A O 1
ATOM 683 N N . ARG A 1 87 ? 1.975 9.625 -1.530 1.00 85.44 87 ARG A N 1
ATOM 684 C CA . ARG A 1 87 ? 1.149 9.743 -2.753 1.00 85.44 87 ARG A CA 1
ATOM 685 C C . ARG A 1 87 ? -0.309 9.313 -2.544 1.00 85.44 87 ARG A C 1
ATOM 687 O O . ARG A 1 87 ? -1.102 9.411 -3.478 1.00 85.44 87 ARG A O 1
ATOM 694 N N . LEU A 1 88 ? -0.674 8.841 -1.350 1.00 89.75 88 LEU A N 1
ATOM 695 C CA . LEU A 1 88 ? -1.940 8.150 -1.075 1.00 89.75 88 LEU A CA 1
ATOM 696 C C . LEU A 1 88 ? -2.877 8.910 -0.124 1.00 89.75 88 LEU A C 1
ATOM 698 O O . LEU A 1 88 ? -3.844 8.331 0.363 1.00 89.75 88 LEU A O 1
ATOM 702 N N . THR A 1 89 ? -2.645 10.204 0.114 1.00 88.94 89 THR A N 1
ATOM 703 C CA . THR A 1 89 ? -3.372 11.041 1.090 1.00 88.94 89 THR A CA 1
ATOM 704 C C . THR A 1 89 ? -4.896 10.880 1.045 1.00 88.94 89 THR A C 1
ATOM 706 O O . THR A 1 89 ? -5.522 10.729 2.087 1.00 88.94 89 THR A O 1
ATOM 709 N N . THR A 1 90 ? -5.508 10.842 -0.144 1.00 89.00 90 THR A N 1
ATOM 710 C CA . THR A 1 90 ? -6.966 10.657 -0.293 1.00 89.00 90 THR A CA 1
ATOM 711 C C . THR A 1 90 ? -7.438 9.261 0.130 1.00 89.00 90 THR A C 1
ATOM 713 O O . THR A 1 90 ? -8.512 9.129 0.714 1.00 89.00 90 THR A O 1
ATOM 716 N N . MET A 1 91 ? -6.643 8.218 -0.133 1.00 89.69 91 MET A N 1
ATOM 717 C CA . MET A 1 91 ? -6.930 6.855 0.327 1.00 89.69 91 MET A CA 1
ATOM 718 C C . MET A 1 91 ? -6.771 6.760 1.846 1.00 89.69 91 MET A C 1
ATOM 720 O O . MET A 1 91 ? -7.664 6.228 2.500 1.00 89.69 91 MET A O 1
ATOM 724 N N . LYS A 1 92 ? -5.713 7.371 2.403 1.00 89.94 92 LYS A N 1
ATOM 725 C CA . LYS A 1 92 ? -5.491 7.471 3.852 1.00 89.94 92 LYS A CA 1
ATOM 726 C C . LYS A 1 92 ? -6.683 8.130 4.552 1.00 89.94 92 LYS A C 1
ATOM 728 O O . LYS A 1 92 ? -7.346 7.473 5.340 1.00 89.94 92 LYS A O 1
ATOM 733 N N . GLN A 1 93 ? -7.058 9.344 4.143 1.00 89.62 93 GLN A N 1
ATOM 734 C CA . GLN A 1 93 ? -8.201 10.092 4.693 1.00 89.62 93 GLN A CA 1
ATOM 735 C C . GLN A 1 93 ? -9.528 9.325 4.605 1.00 89.62 93 GLN A C 1
ATOM 737 O O . GLN A 1 93 ? -10.355 9.390 5.516 1.00 89.62 93 GLN A O 1
ATOM 742 N N . THR A 1 94 ? -9.740 8.575 3.519 1.00 88.31 94 THR A N 1
ATOM 743 C CA . THR A 1 94 ? -10.939 7.738 3.344 1.00 88.31 94 THR A CA 1
ATOM 744 C C . THR A 1 94 ? -10.951 6.552 4.310 1.00 88.31 94 THR A C 1
ATOM 746 O O . THR A 1 94 ? -12.017 6.170 4.791 1.00 88.31 94 THR A O 1
ATOM 749 N N . LEU A 1 95 ? -9.785 5.971 4.601 1.00 87.88 95 LEU A N 1
ATOM 750 C CA . LEU A 1 95 ? -9.632 4.844 5.517 1.00 87.88 95 LEU A CA 1
ATOM 751 C C . LEU A 1 95 ? -9.622 5.283 6.988 1.00 87.88 95 LEU A C 1
ATOM 753 O O . LEU A 1 95 ? -10.349 4.685 7.770 1.00 87.88 95 LEU A O 1
ATOM 757 N N . GLU A 1 96 ? -8.937 6.372 7.344 1.00 87.94 96 GLU A N 1
ATOM 758 C CA . GLU A 1 96 ? -9.012 7.037 8.659 1.00 87.94 96 GLU A CA 1
ATOM 759 C C . GLU A 1 96 ? -10.475 7.369 9.021 1.00 87.94 96 GLU A C 1
ATOM 761 O O . GLU A 1 96 ? -10.925 7.122 10.137 1.00 87.94 96 GLU A O 1
ATOM 766 N N . SER A 1 97 ? -11.268 7.834 8.045 1.00 84.81 97 SER A N 1
ATOM 767 C CA . SER A 1 97 ? -12.705 8.116 8.221 1.00 84.81 97 SER A CA 1
ATOM 768 C C . SER A 1 97 ? -13.588 6.866 8.389 1.00 84.81 97 SER A C 1
ATOM 770 O O . SER A 1 97 ? -14.733 6.986 8.826 1.00 84.81 97 SER A O 1
ATOM 772 N N . ARG A 1 98 ? -13.101 5.676 8.006 1.00 83.06 98 ARG A N 1
ATOM 773 C CA . ARG A 1 98 ? -13.795 4.380 8.167 1.00 83.06 98 ARG A CA 1
ATOM 774 C C . ARG A 1 98 ? -13.317 3.610 9.403 1.00 83.06 98 ARG A C 1
ATOM 776 O O . ARG A 1 98 ? -14.097 2.856 9.977 1.00 83.06 98 ARG A O 1
ATOM 783 N N . PHE A 1 99 ? -12.057 3.797 9.787 1.00 83.12 99 PHE A N 1
ATOM 784 C CA . PHE A 1 99 ? -11.339 3.040 10.808 1.00 83.12 99 PHE A CA 1
ATOM 785 C C . PHE A 1 99 ? -10.472 3.996 11.658 1.00 83.12 99 PHE A C 1
ATOM 787 O O . PHE A 1 99 ? -9.248 4.003 11.520 1.00 83.12 99 PHE A O 1
ATOM 794 N N . PRO A 1 100 ? -11.082 4.830 12.522 1.00 79.50 100 PRO A N 1
ATOM 795 C CA . PRO A 1 100 ? -10.367 5.873 13.268 1.00 79.50 100 PRO A CA 1
ATOM 796 C C . PRO A 1 100 ? -9.408 5.323 14.338 1.00 79.50 100 PRO A C 1
ATOM 798 O O . PRO A 1 100 ? -8.566 6.061 14.838 1.00 79.50 100 PRO A O 1
ATOM 801 N N . ASP A 1 101 ? -9.536 4.041 14.686 1.00 78.56 101 ASP A N 1
ATOM 802 C CA . ASP A 1 101 ? -8.708 3.338 15.672 1.00 78.56 101 ASP A CA 1
ATOM 803 C C . ASP A 1 101 ? -7.427 2.711 15.068 1.00 78.56 101 ASP A C 1
ATOM 805 O O . ASP A 1 101 ? -6.704 2.005 15.771 1.00 78.56 101 ASP A O 1
ATOM 809 N N . ILE A 1 102 ? -7.152 2.925 13.772 1.00 79.75 102 ILE A N 1
ATOM 810 C CA . ILE A 1 102 ? -5.968 2.407 13.065 1.00 79.75 102 ILE A CA 1
ATOM 811 C C . ILE A 1 102 ? -4.998 3.549 12.749 1.00 79.75 102 ILE A C 1
ATOM 813 O O . ILE A 1 102 ? -5.385 4.552 12.149 1.00 79.75 102 ILE A O 1
ATOM 817 N N . ASP A 1 103 ? -3.717 3.360 13.071 1.00 81.69 103 ASP A N 1
ATOM 818 C CA . ASP A 1 103 ? -2.641 4.228 12.596 1.00 81.69 103 ASP A CA 1
ATOM 819 C C . ASP A 1 103 ? -2.100 3.728 11.246 1.00 81.69 103 ASP A C 1
ATOM 821 O O . ASP A 1 103 ? -1.444 2.694 11.136 1.00 81.69 103 ASP A O 1
ATOM 825 N N . PHE A 1 104 ? -2.386 4.489 10.193 1.00 81.56 104 PHE A N 1
ATOM 826 C CA . PHE A 1 104 ? -1.972 4.165 8.830 1.00 81.56 104 PHE A CA 1
ATOM 827 C C . PHE A 1 104 ? -0.522 4.576 8.508 1.00 81.56 104 PHE A C 1
ATOM 829 O O . PHE A 1 104 ? -0.010 4.152 7.471 1.00 81.56 104 PHE A O 1
ATOM 836 N N . ASP A 1 105 ? 0.150 5.374 9.350 1.00 81.88 105 ASP A N 1
ATOM 837 C CA . ASP A 1 105 ? 1.558 5.751 9.140 1.00 81.88 105 ASP A CA 1
ATOM 838 C C . ASP A 1 105 ? 2.531 4.710 9.717 1.00 81.88 105 ASP A C 1
ATOM 840 O O . ASP A 1 105 ? 3.553 4.433 9.089 1.00 81.88 105 ASP A O 1
ATOM 844 N N . SER A 1 106 ? 2.221 4.098 10.869 1.00 79.25 106 SER A N 1
ATOM 845 C CA . SER A 1 106 ? 3.081 3.077 11.502 1.00 79.25 106 SER A CA 1
ATOM 846 C C . SER A 1 106 ? 2.955 1.666 10.914 1.00 79.25 106 SER A C 1
ATOM 848 O O . SER A 1 106 ? 3.703 0.778 11.315 1.00 79.25 106 SER A O 1
ATOM 850 N N . MET A 1 107 ? 2.035 1.449 9.966 1.00 75.88 107 MET A N 1
ATOM 851 C CA . MET A 1 107 ? 1.757 0.160 9.300 1.00 75.88 107 MET A CA 1
ATOM 852 C C . MET A 1 107 ? 1.336 -0.999 10.224 1.00 75.88 107 MET A C 1
ATOM 854 O O . MET A 1 107 ? 1.041 -2.092 9.734 1.00 75.88 107 MET A O 1
ATOM 858 N N . ASP A 1 108 ? 1.181 -0.756 11.527 1.00 71.06 108 ASP A N 1
ATOM 859 C CA . ASP A 1 108 ? 0.495 -1.682 12.418 1.00 71.06 108 ASP A CA 1
ATOM 860 C C . ASP A 1 108 ? -1.009 -1.661 12.126 1.00 71.06 108 ASP A C 1
ATOM 862 O O . ASP A 1 108 ? -1.710 -0.671 12.334 1.00 71.06 108 ASP A O 1
ATOM 866 N N . GLY A 1 109 ? -1.504 -2.784 11.601 1.00 64.25 109 GLY A N 1
ATOM 867 C CA . GLY A 1 109 ? -2.920 -2.958 11.302 1.00 64.25 109 GLY A CA 1
ATOM 868 C C . GLY A 1 109 ? -3.797 -2.986 12.555 1.00 64.25 109 GLY A C 1
ATOM 869 O O . GLY A 1 109 ? -3.305 -2.874 13.680 1.00 64.25 109 GLY A O 1
ATOM 870 N N . PRO A 1 110 ? -5.119 -3.162 12.384 1.00 65.31 110 PRO A N 1
ATOM 871 C CA . PRO A 1 110 ? -6.055 -3.115 13.497 1.00 65.31 110 PRO A CA 1
ATOM 872 C C . PRO A 1 110 ? -5.719 -4.200 14.523 1.00 65.31 110 PRO A C 1
ATOM 874 O O . PRO A 1 110 ? -5.984 -5.383 14.300 1.00 65.31 110 PRO A O 1
ATOM 877 N N . SER A 1 111 ? -5.177 -3.770 15.667 1.00 51.31 111 SER A N 1
ATOM 878 C CA . SER A 1 111 ? -5.131 -4.573 16.888 1.00 51.31 111 SER A CA 1
ATOM 879 C C . SER A 1 111 ? -6.532 -5.152 17.128 1.00 51.31 111 SER A C 1
ATOM 881 O O . SER A 1 111 ? -7.511 -4.415 16.948 1.00 51.31 111 SER A O 1
ATOM 883 N N . PRO A 1 112 ? -6.668 -6.455 17.451 1.00 46.81 112 PRO A N 1
ATOM 884 C CA . PRO A 1 112 ? -7.952 -7.150 17.418 1.00 46.81 112 PRO A CA 1
ATOM 885 C C . PRO A 1 112 ? -9.013 -6.362 18.196 1.00 46.81 112 PRO A C 1
ATOM 887 O O . PRO A 1 112 ? -8.754 -5.972 19.340 1.00 46.81 112 PRO A O 1
ATOM 890 N N . PRO A 1 113 ? -10.182 -6.086 17.581 1.00 47.06 113 PRO A N 1
ATOM 891 C CA . PRO A 1 113 ? -11.079 -5.034 18.037 1.00 47.06 113 PRO A CA 1
ATOM 892 C C . PRO A 1 113 ? -11.455 -5.251 19.505 1.00 47.06 113 PRO A C 1
ATOM 894 O O . PRO A 1 113 ? -11.822 -6.377 19.868 1.00 47.06 113 PRO A O 1
ATOM 897 N N . PRO A 1 114 ? -11.373 -4.208 20.357 1.00 41.06 114 PRO A N 1
ATOM 898 C CA . PRO A 1 114 ? -11.575 -4.350 21.793 1.00 41.06 114 PRO A CA 1
ATOM 899 C C . PRO A 1 114 ? -12.937 -4.993 22.044 1.00 41.06 114 PRO A C 1
ATOM 901 O O . PRO A 1 114 ? -13.959 -4.442 21.630 1.00 41.06 114 PRO A O 1
ATOM 904 N N . LEU A 1 115 ? -12.910 -6.180 22.673 1.00 46.88 115 LEU A N 1
ATOM 905 C CA . LEU A 1 115 ? -14.030 -7.120 22.817 1.00 46.88 115 LEU A CA 1
ATOM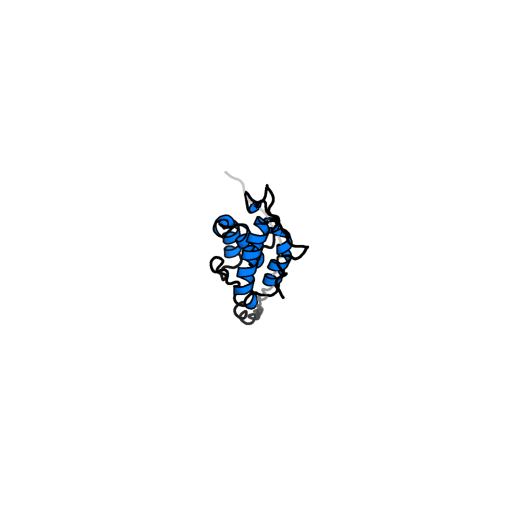 906 C C . LEU A 1 115 ? -15.370 -6.391 22.913 1.00 46.88 115 LEU A C 1
ATOM 908 O O . LEU A 1 115 ? -15.677 -5.793 23.948 1.00 46.88 115 LEU A O 1
ATOM 912 N N . ALA A 1 116 ? -16.135 -6.433 21.814 1.00 51.88 116 ALA A N 1
ATOM 913 C CA . ALA A 1 116 ? -17.306 -5.586 21.628 1.00 51.88 116 ALA A CA 1
ATOM 914 C C . ALA A 1 116 ? -18.218 -5.674 22.867 1.00 51.88 116 ALA A C 1
ATOM 916 O O . ALA A 1 116 ? -18.669 -6.778 23.200 1.00 51.88 116 ALA A O 1
ATOM 917 N N . PRO A 1 117 ? -18.465 -4.553 23.580 1.00 55.22 117 PRO A N 1
ATOM 918 C CA . PRO A 1 117 ? -19.067 -4.594 24.906 1.00 55.22 117 PRO A CA 1
ATOM 919 C C . PRO A 1 117 ? -20.415 -5.319 24.830 1.00 55.22 117 PRO A C 1
ATOM 921 O O . PRO A 1 117 ? -21.233 -4.972 23.968 1.00 55.22 117 PRO A O 1
ATOM 924 N N . PRO A 1 118 ? -20.640 -6.343 25.680 1.00 47.16 118 PRO A N 1
ATOM 925 C CA . PRO A 1 118 ? -21.599 -7.413 25.421 1.00 47.16 118 PRO A CA 1
ATOM 926 C C . PRO A 1 118 ? -22.967 -6.840 25.075 1.00 47.16 118 PRO A C 1
ATOM 928 O O . PRO A 1 118 ? -23.547 -6.094 25.868 1.00 47.16 118 PRO A O 1
ATOM 931 N N . ALA A 1 119 ? -23.422 -7.156 23.855 1.00 52.09 119 ALA A N 1
ATOM 932 C CA . ALA A 1 119 ? -24.441 -6.411 23.121 1.00 52.09 119 ALA A CA 1
ATOM 933 C C . ALA A 1 119 ? -25.625 -6.027 24.014 1.00 52.09 119 ALA A C 1
ATOM 935 O O . ALA A 1 119 ? -26.473 -6.864 24.330 1.00 52.09 119 ALA A O 1
ATOM 936 N N . ARG A 1 120 ? -25.658 -4.754 24.439 1.00 48.81 120 ARG A N 1
ATOM 937 C CA . ARG A 1 120 ? -26.533 -4.285 25.520 1.00 48.81 120 ARG A CA 1
ATOM 938 C C . ARG A 1 120 ? -27.987 -4.511 25.125 1.00 48.81 120 ARG A C 1
ATOM 940 O O . ARG A 1 120 ? -28.539 -3.756 24.320 1.00 48.81 120 ARG A O 1
ATOM 947 N N . THR A 1 121 ? -28.581 -5.577 25.659 1.00 45.62 121 THR A N 1
ATOM 948 C CA . THR A 1 121 ? -29.864 -6.104 25.198 1.00 45.62 121 THR A CA 1
ATOM 949 C C . THR A 1 121 ? -30.887 -4.986 25.251 1.00 45.62 121 THR A C 1
ATOM 951 O O . THR A 1 121 ? -31.134 -4.426 26.321 1.00 45.62 121 THR A O 1
ATOM 954 N N . LYS A 1 122 ? -31.464 -4.622 24.099 1.00 46.03 122 LYS A N 1
ATOM 955 C CA . LYS A 1 122 ? -32.469 -3.558 24.016 1.00 46.03 122 LYS A CA 1
ATOM 956 C C . LYS A 1 122 ? -33.734 -4.027 24.733 1.00 46.03 122 LYS A C 1
ATOM 958 O O . LYS A 1 122 ? -34.654 -4.534 24.098 1.00 46.03 122 LYS A O 1
ATOM 963 N N . GLN A 1 123 ? -33.772 -3.871 26.059 1.00 44.75 123 GLN A N 1
ATOM 964 C CA . GLN A 1 123 ? -34.972 -4.052 26.865 1.00 44.75 123 GLN A CA 1
ATOM 965 C C . GLN A 1 123 ? -36.028 -3.101 26.314 1.00 44.75 123 GLN A C 1
ATOM 967 O O . GLN A 1 123 ? -35.999 -1.893 26.550 1.00 44.75 123 GLN A O 1
ATOM 972 N N . THR A 1 124 ? -36.950 -3.651 25.528 1.00 44.41 124 THR A N 1
ATOM 973 C CA . THR A 1 124 ? -38.051 -2.898 24.946 1.00 44.41 124 THR A CA 1
ATOM 974 C C . THR A 1 124 ? -38.977 -2.477 26.077 1.00 44.41 124 THR A C 1
ATOM 976 O O . THR A 1 124 ? -39.863 -3.238 26.476 1.00 44.41 124 THR A O 1
ATOM 979 N N . ALA A 1 125 ? -38.761 -1.276 26.611 1.00 47.22 125 ALA A N 1
ATOM 980 C CA . ALA A 1 125 ? -39.660 -0.647 27.562 1.00 47.22 125 ALA A CA 1
ATOM 981 C C . ALA A 1 125 ? -41.035 -0.507 26.893 1.00 47.22 125 ALA A C 1
ATOM 983 O O . ALA A 1 125 ? -41.260 0.387 26.075 1.00 47.22 125 ALA A O 1
ATOM 984 N N . LYS A 1 126 ? -41.947 -1.443 27.190 1.00 45.38 126 LYS A N 1
ATOM 985 C CA . LYS A 1 126 ? -43.299 -1.502 26.619 1.00 45.38 126 LYS A CA 1
ATOM 986 C C . LYS A 1 126 ? -44.118 -0.327 27.155 1.00 45.38 126 LYS A C 1
ATOM 988 O O . LYS A 1 126 ? -44.860 -0.471 28.124 1.00 45.38 126 LYS A O 1
ATOM 993 N N . PHE A 1 127 ? -43.949 0.841 26.536 1.00 48.47 127 PHE A N 1
ATOM 994 C CA . PHE A 1 127 ? -44.563 2.093 26.963 1.00 48.47 127 PHE A CA 1
ATOM 995 C C . PHE A 1 127 ? -46.091 1.992 26.856 1.00 48.47 127 PHE A C 1
ATOM 997 O O . PHE A 1 127 ? -46.685 2.052 25.776 1.00 48.47 127 PHE A O 1
ATOM 1004 N N . LYS A 1 128 ? -46.727 1.758 28.005 1.00 48.09 128 LYS A N 1
ATOM 1005 C CA . LYS A 1 128 ? -48.117 1.313 28.136 1.00 48.09 128 LYS A CA 1
ATOM 1006 C C . LYS A 1 128 ? -49.081 2.485 27.913 1.00 48.09 128 LYS A C 1
ATOM 1008 O O . LYS A 1 128 ? -49.589 3.063 28.870 1.00 48.09 128 LYS A O 1
ATOM 1013 N N . LYS A 1 129 ? -49.311 2.851 26.642 1.00 50.22 129 LYS A N 1
ATOM 1014 C CA . LYS A 1 129 ? -50.199 3.961 26.240 1.00 50.22 129 LYS A CA 1
ATOM 1015 C C . LYS A 1 129 ? -51.574 3.855 26.937 1.00 50.22 129 LYS A C 1
ATOM 1017 O O . LYS A 1 129 ? -52.255 2.842 26.758 1.00 50.22 129 LYS A O 1
ATOM 1022 N N . PRO A 1 130 ? -52.018 4.872 27.702 1.00 49.56 130 PRO A N 1
ATOM 1023 C CA . PRO A 1 130 ? -53.310 4.834 28.377 1.00 49.56 130 PRO A CA 1
ATOM 1024 C C . PRO A 1 130 ? -54.480 5.000 27.392 1.00 49.56 130 PRO A C 1
ATOM 1026 O O . PRO A 1 130 ? -54.492 5.868 26.520 1.00 49.56 130 PRO A O 1
ATOM 1029 N N . ARG A 1 131 ? -55.497 4.154 27.566 1.00 48.22 131 ARG A N 1
ATOM 1030 C CA . ARG A 1 131 ? -56.702 4.038 26.729 1.00 48.22 131 ARG A CA 1
ATOM 1031 C C . ARG A 1 131 ? -57.698 5.174 27.019 1.00 48.22 131 ARG A C 1
ATOM 1033 O O . ARG A 1 131 ? -58.510 5.053 27.935 1.00 48.22 131 ARG A O 1
ATOM 1040 N N . LYS A 1 132 ? -57.673 6.266 26.241 1.00 51.03 132 LYS A N 1
ATOM 1041 C CA . LYS A 1 132 ? -58.704 7.328 26.314 1.00 51.03 132 LYS A CA 1
ATOM 1042 C C . LYS A 1 132 ? -60.033 6.841 25.698 1.00 51.03 132 LYS A C 1
ATOM 1044 O O . LYS A 1 132 ? -60.032 6.070 24.740 1.00 51.03 132 LYS A O 1
ATOM 1049 N N . LYS A 1 133 ? -61.167 7.217 26.303 1.00 51.09 133 LYS A N 1
ATOM 1050 C CA . LYS A 1 133 ? -62.509 6.670 26.000 1.00 51.09 133 LYS A CA 1
ATOM 1051 C C . LYS A 1 133 ? -63.187 7.367 24.806 1.00 51.09 133 LYS A C 1
ATOM 1053 O O . LYS A 1 133 ? -62.937 8.540 24.553 1.00 51.09 133 LYS A O 1
ATOM 1058 N N . ARG A 1 134 ? -64.100 6.649 24.133 1.00 49.78 134 ARG A N 1
ATOM 1059 C CA . ARG A 1 134 ? -65.039 7.186 23.123 1.00 49.78 134 ARG A CA 1
ATOM 1060 C C . ARG A 1 134 ? -66.020 8.191 23.749 1.00 49.78 134 ARG A C 1
ATOM 1062 O O . ARG A 1 134 ? -66.570 7.908 24.810 1.00 49.78 134 ARG A O 1
ATOM 1069 N N . ARG A 1 135 ? -66.309 9.271 23.020 1.00 43.88 135 ARG A N 1
ATOM 1070 C CA . ARG A 1 135 ? -67.530 10.102 23.081 1.00 43.88 135 ARG A CA 1
ATOM 1071 C C . ARG A 1 135 ? -67.588 10.825 21.722 1.00 43.88 135 ARG A C 1
ATOM 1073 O O . ARG A 1 135 ? -66.780 11.711 21.504 1.00 43.88 135 ARG A O 1
ATOM 1080 N N . VAL A 1 136 ? -68.160 10.228 20.673 1.00 50.00 136 VAL A N 1
ATOM 1081 C CA . VAL A 1 136 ? -69.606 10.124 20.375 1.00 50.00 136 VAL A CA 1
ATOM 1082 C C . VAL A 1 136 ? -70.225 11.517 20.253 1.00 50.00 136 VAL A C 1
ATOM 1084 O O . VAL A 1 136 ? -70.519 12.146 21.267 1.00 50.00 136 VAL A O 1
ATOM 1087 N N . ASN A 1 137 ? -70.412 11.953 19.006 1.00 46.97 137 ASN A N 1
ATOM 1088 C CA . ASN A 1 137 ? -71.143 13.162 18.629 1.00 46.97 137 ASN A CA 1
ATOM 1089 C C . ASN A 1 137 ? -72.635 12.823 18.443 1.00 46.97 137 ASN A C 1
ATOM 1091 O O . ASN A 1 137 ? -72.932 11.762 17.888 1.00 46.97 137 ASN A O 1
ATOM 1095 N N . PRO A 1 138 ? -73.557 13.724 18.805 1.00 47.84 138 PRO A N 1
ATOM 1096 C CA . PRO A 1 138 ? -74.815 13.947 18.099 1.00 47.84 138 PRO A CA 1
ATOM 1097 C C . PRO A 1 138 ? -74.682 15.107 17.084 1.00 47.84 138 PRO A C 1
ATOM 1099 O O . PRO A 1 138 ? -73.654 15.785 17.052 1.00 47.84 138 PRO A O 1
ATOM 1102 N N . ALA A 1 139 ? -75.698 15.300 16.239 1.00 45.19 139 ALA A N 1
ATOM 1103 C CA . ALA A 1 139 ? -75.749 16.306 15.166 1.00 45.19 139 ALA A CA 1
ATOM 1104 C C . ALA A 1 139 ? -76.854 17.364 15.425 1.00 45.19 139 ALA A C 1
ATOM 1106 O O . ALA A 1 139 ? -77.242 17.536 16.581 1.00 45.19 139 ALA A O 1
ATOM 1107 N N . THR A 1 140 ? -77.354 18.004 14.352 1.00 44.28 140 THR A N 1
ATOM 1108 C CA . THR A 1 140 ? -78.377 19.082 14.313 1.00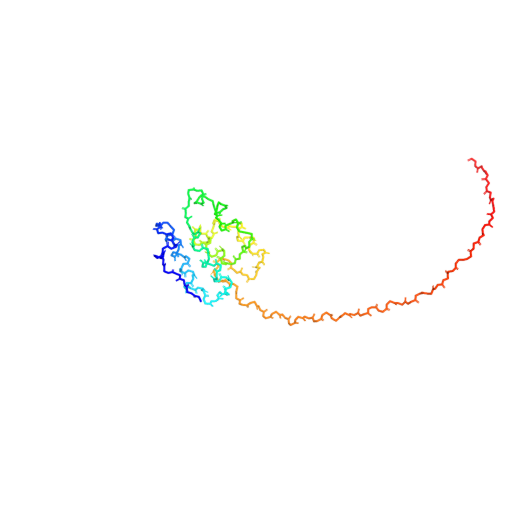 44.28 140 THR A CA 1
ATOM 1109 C C . THR A 1 140 ? -77.777 20.456 14.703 1.00 44.28 140 THR A C 1
ATOM 1111 O O . THR A 1 140 ? -77.246 20.586 15.800 1.00 44.28 140 THR A O 1
ATOM 1114 N N . GLU A 1 141 ? -77.597 21.469 13.838 1.00 43.72 141 GLU A N 1
ATOM 1115 C CA . GLU 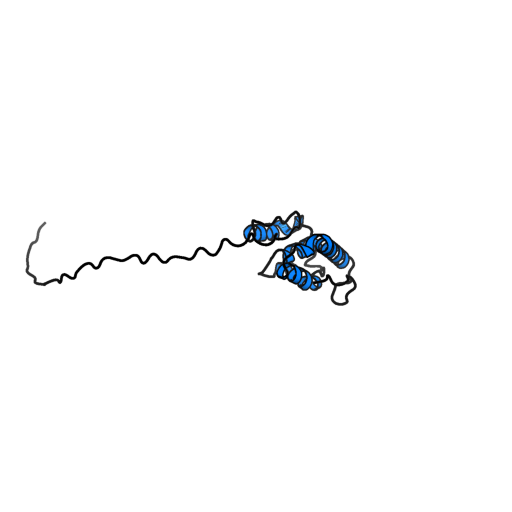A 1 141 ? -78.475 22.137 12.838 1.00 43.72 141 GLU A CA 1
ATOM 1116 C C . GLU A 1 141 ? -79.430 23.172 13.472 1.00 43.72 141 GLU A C 1
ATOM 1118 O O . GLU A 1 141 ? -80.333 22.780 14.199 1.00 43.72 141 GLU A O 1
ATOM 1123 N N . ASP A 1 142 ? -79.198 24.473 13.215 1.00 44.31 142 ASP A N 1
ATOM 1124 C CA . ASP A 1 142 ? -80.197 25.466 12.750 1.00 44.31 142 ASP A CA 1
ATOM 1125 C C . ASP A 1 142 ? -79.498 26.801 12.326 1.00 44.31 142 ASP A C 1
ATOM 1127 O O . ASP A 1 142 ? -78.280 26.811 12.130 1.00 44.31 142 ASP A O 1
ATOM 1131 N N .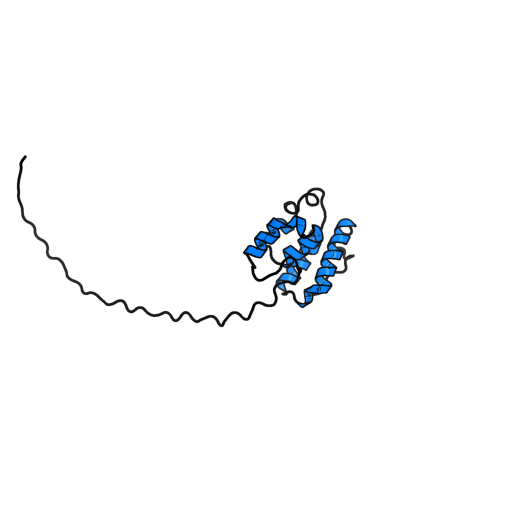 GLN A 1 143 ? -80.244 27.894 12.101 1.00 43.66 143 GLN A N 1
ATOM 1132 C CA . GLN A 1 143 ? -80.016 28.919 11.062 1.00 43.66 143 GLN A CA 1
ATOM 1133 C C . GLN A 1 143 ? -79.605 30.326 11.575 1.00 43.66 143 GLN A C 1
ATOM 1135 O O . GLN A 1 143 ? 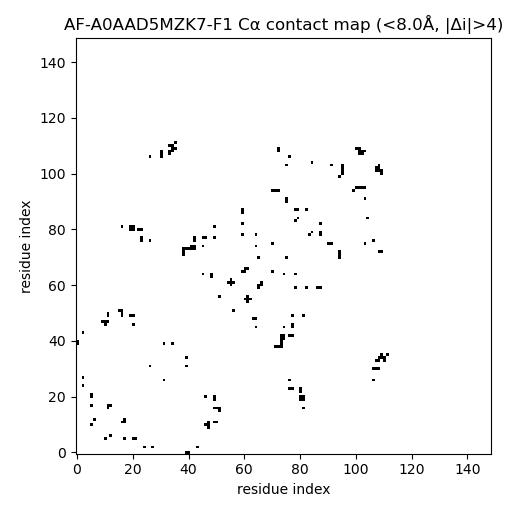-79.695 30.617 12.763 1.00 43.66 143 GLN A O 1
ATOM 1140 N N . SER A 1 144 ? -79.325 31.241 10.620 1.00 45.16 144 SER A N 1
ATOM 1141 C CA . SER A 1 144 ? -79.348 32.726 10.751 1.00 45.16 144 SER A CA 1
ATOM 1142 C C . SER A 1 144 ? -78.244 33.361 11.635 1.00 45.16 144 SER A C 1
ATOM 1144 O O . SER A 1 144 ? -77.748 32.738 12.561 1.00 45.16 144 SER A O 1
ATOM 1146 N N . THR A 1 145 ? -77.739 34.594 11.451 1.00 46.53 145 THR A N 1
ATOM 1147 C CA . THR A 1 145 ? -77.960 35.742 10.518 1.00 46.53 145 THR A CA 1
ATOM 1148 C C . THR A 1 145 ? -76.621 36.553 10.462 1.00 46.53 145 THR A C 1
ATOM 1150 O O . THR A 1 145 ? -75.685 36.156 11.150 1.00 46.53 145 THR A O 1
ATOM 1153 N N . ALA A 1 146 ? -76.364 37.663 9.745 1.00 48.06 146 ALA A N 1
ATOM 1154 C CA . ALA A 1 146 ? -77.150 38.617 8.939 1.00 48.06 146 ALA A CA 1
ATOM 1155 C C . ALA A 1 146 ? -76.243 39.346 7.890 1.00 48.06 146 ALA A C 1
ATOM 1157 O O . ALA A 1 146 ? -75.117 38.921 7.646 1.00 48.06 146 ALA A O 1
ATOM 1158 N N . HIS A 1 147 ? -76.735 40.431 7.271 1.00 45.78 147 HIS A N 1
ATOM 1159 C CA . HIS A 1 147 ? -75.996 41.364 6.392 1.00 45.78 147 HIS A CA 1
ATOM 1160 C C . HIS A 1 147 ? -75.287 42.517 7.152 1.00 45.78 147 HIS A C 1
ATOM 1162 O O . HIS A 1 147 ? -75.525 42.708 8.343 1.00 45.78 147 HIS A O 1
ATOM 1168 N N . THR A 1 148 ? -74.552 43.348 6.384 1.00 47.44 148 THR A N 1
ATOM 1169 C CA . THR A 1 148 ? -74.093 44.731 6.689 1.00 47.44 148 THR A CA 1
ATOM 1170 C C . THR A 1 148 ? -72.735 44.815 7.417 1.00 47.44 148 THR A C 1
ATOM 1172 O O . THR A 1 148 ? -72.482 44.041 8.334 1.00 47.44 148 THR A O 1
ATOM 1175 N N . ALA A 1 149 ? -71.808 45.717 7.060 1.00 50.28 149 ALA A N 1
ATOM 1176 C CA . ALA A 1 149 ? -71.842 46.818 6.074 1.00 50.28 149 ALA A CA 1
ATOM 1177 C C . ALA A 1 149 ? -70.914 46.581 4.870 1.00 50.28 149 ALA A C 1
ATOM 1179 O O . ALA A 1 149 ? -69.814 46.028 5.088 1.00 50.28 149 ALA A O 1
#

pLDDT: mean 76.26, std 17.99, range [41.06, 93.81]

Foldseek 3Di:
DDADDCPDPLADPDPLLSQLSVQLVVLCVPAVVQDDPVLVVLLRVCRSQSDDDPQCLVAVCSGPLVPDPDDDLSSLSSSCSNHNPVRCVVVVVVHCVVCVQDDSVVSHHDRPPDPDDPPPPPPPPPPPDDDDDDDDDDDDDDDDDDDDD

Solvent-accessible surface area (backbone atoms only — not comparable to full-atom values): 9750 Å² total; per-residue (Å²): 140,81,83,77,63,78,87,38,89,77,36,53,85,48,73,71,32,42,52,21,51,51,46,37,46,51,54,41,77,74,38,46,91,65,39,51,67,70,39,50,48,45,35,61,72,46,50,61,65,58,63,78,43,92,65,31,73,80,35,62,82,57,31,73,76,64,69,49,91,80,76,50,71,19,52,47,51,49,49,32,31,69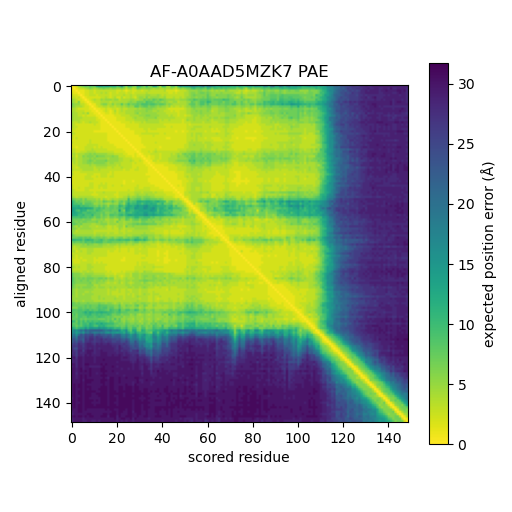,63,39,64,92,72,38,58,71,61,49,56,56,44,43,74,74,40,75,88,43,54,81,86,79,65,52,60,57,66,77,73,77,76,73,72,75,77,77,74,81,76,76,76,77,77,78,78,80,85,79,79,92,79,85,82,85,82,86,91,86,82,90,87,85,85,87,134

Secondary structure (DSSP, 8-state):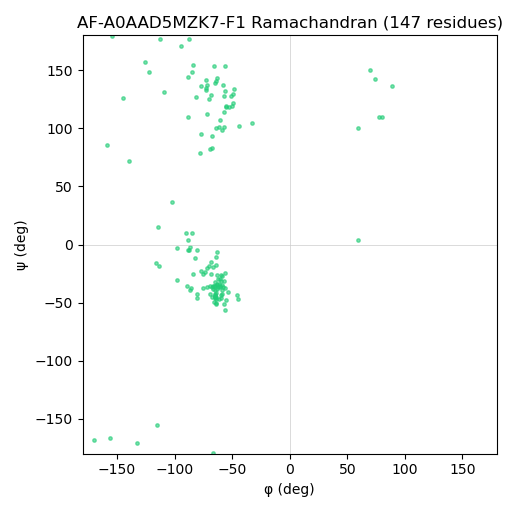
--PPPTT-TTS--SHHHHHHHHHHHHHHHHHGGGS-HHHHHHHHHTGGG----TTTTT-GGGSTGGG-S---HHHHHHHHHHH-GGG-HHHHHHHHTT-TT--SSS----PSPP-PPP-------------PPP---------------

Radius of gyration: 30.72 Å; Cα contacts (8 Å, |Δi|>4): 116; chains: 1; bounding box: 92×65×47 Å

Mean predicted aligned error: 13.85 Å

Sequence (149 aa):
MEFPALNSEHLSQAATDQASLGIIKALWDEHSDKLPDDIRQTILDNLEHVRSTRSNATQPSGHRIWKDPNWNFGTWVVMAGIYGIGRLTTMKQTLESRFPDIDFDSMDGPSPPPLAPPARTKQTAKFKKPRKKRRVNPATEDQSTAHTA

=== Feature glossary ===
The record interleaves many kinds of information about one protein. Here is each kind framed as the question it answers.

Q: What does the local fold look like, residue by residue?
A: A 3Di character summarizes, for each residue, the relative orientation of the Cα frame of its nearest spatial neighbor. Because it encodes fold topology rather than chemistry, 3Di alignments detect remote structural similarity that sequence alignment misses.

Q: Which residues are in helices, strands, or loops?
A: Secondary structure is the local, repeating backbone conformation. DSSP classifies it into eight states by reading the hydrogen-bond network: three helix types (H, G, I), two β types (E, B), two non-regular types (T, S), and unstructured coil (-).

Q: How big and how compact is the whole molecule?
A: Three whole-structure scal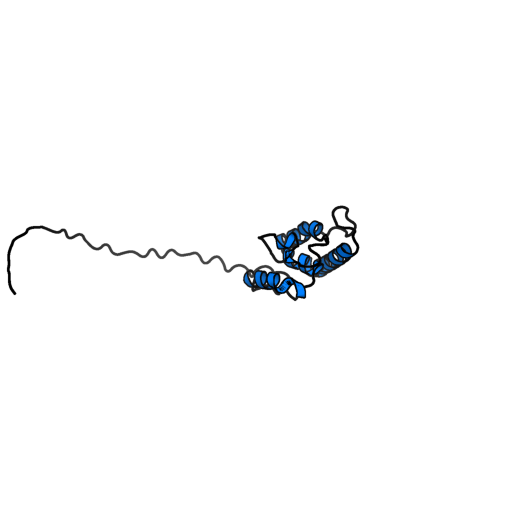ars: the radius of gyration (RMS distance of Cα from centroid, in Å), the count of Cα–Cα contacts (pairs closer than 8 Å and separated by more than four residues in sequence — i.e. tertiary, not local, contacts), and the bounding-box dimensions. Together they distinguish compact globular folds from extended fibres or disordered chains.

Q: How confident is the AlphaFold model at each residue?
A: For AlphaFold models, the B-factor field carries pLDDT — the model's own estimate of local accuracy on a 0–100 scale. Regions with pLDDT<50 should be treated as essentially unmodeled; they often correspond to intrinsically disordered segments.

Q: What family and function is it annotated with?
A: Functional annotations link the protein to curated databases. InterPro entries identify conserved domains and families by matching the sequence against member-database signatures (Pfam, PROSITE, CDD, …). Gene Ontology (GO) terms describe molecular function, biological process, and cellular component in a controlled vocabulary. CATH places the structure in a hierarchical fold classification (Class/Architecture/Topology/Homologous-superfamily). The organism is the source species.

Q: What known structures does this most resemble?
A: Nearest PDB neighbors are the top structural matches found by Foldseek when searching this structure against the entire Protein Data Bank. Each hit reports a TM-score (0 to 1; >0.5 almost always implies the same fold) and an E-value. These are *structural* homologs — they may share no detectable sequence similarity.

Q: Which residues are buried vs exposed?
A: Solvent-accessible surface area (SASA) is the area in Å² traced out by the centre of a 1.4 Å probe sphere (a water molecule) rolled over the protein's van der Waals surface (Shrake–Rupley / Lee–Richards construction). Buried residues have near-zero SASA; fully exposed residues can exceed 200 Å². The total SASA scales roughly with the number of surface residues.

Q: What are the backbone torsion angles?
A: φ (phi) and ψ (psi) are the two rotatable backbone dihedrals per residue: φ is the C(i-1)–N–Cα–C torsion, ψ is the N–Cα–C–N(i+1) torsion, both in degrees on (−180°, 180°]. α-helical residues cluster near (−60°, −45°); β-strand residues near (−120°, +130°). A Ramachandran plot is simply a scatter of (φ, ψ) for every residue.

Q: Are the domains correctly placed relative to each other?
A: Predicted aligned error is AlphaFold's pairwise confidence. Unlike pLDDT (per-residue), PAE is per-residue-pair and captures whether two parts of the structure are correctly placed relative to each other. Units are ångströms of expected positional error.

Q: What if only a Cα trace is available?
A: P-SEA three-state annotation labels each residue as helix, strand, or coil based purely on the geometry of the Cα trace. It serves as a fallback when the full backbone (and thus DSSP) is unavailable.

Q: What is the amino-acid chain?
A: This is the polypeptide sequence — one letter per residue, N-terminus first. Length ranges from a few dozen residues for small domains to over a thousand for large multi-domain proteins.

Q: What do the rendered images show?
A: The six renders are orthographic views along the three Cartesian axes in both directions. Representation (cartoon, sticks, or surface) and color scheme (sequence-rainbow or by-chain) vary across proteins so the training set covers all the common visualization conventions.

Q: What do the diagnostic plots show?
A: Plot images: a contact map (which residues are close in 3D, as an N×N binary image), a Ramachandran scatter (backbone torsion angles, revealing secondary-structure composition at a glance), and — for AlphaFold structures — a PAE heatmap (pairwise prediction confidence).

Q: How mobile is each atom in the crystal?
A: B-factor (Debye–Waller factor) reflects atomic displacement in the crystal lattice. It is an experimental observable (units Å²), not a prediction; low values mean the atom is pinned down, high values mean it moves or is heterogeneous across the crystal.

Q: Where is each backbone atom in 3D?
A: The mmCIF table is the protein's shape written out atom by atom. For each backbone N, Cα, C, and carbonyl O, it records an (x, y, z) coordinate triple in Å plus the residue type, chain letter, and residue number.